Protein AF-A0A9E6DM47-F1 (afdb_monomer_lite)

Secondary structure (DSSP, 8-state):
-HHHHHHHS-TT--S-HHHHHHHHHHH-SS---SS-HHHHHHHHHHHHHHHHHHHT--GGGT--TTS-S--

Sequence (71 aa):
KGFALGLQFNPRSRLPRADFAQLHVHIGDAPVIEGSTVRALESLLEARSILMSAYDFDPANTGDNAGAGGW

Foldseek 3Di:
DVVLVCLQPDPPRLQDPVVSVLLDVLCDDDDDPDDPVVSNLVSVVVNLVSVCVSVVDDPQQSADSVRPRHD

Structure (mmCIF, N/CA/C/O backbone):
data_AF-A0A9E6DM47-F1
#
_entry.id   AF-A0A9E6DM47-F1
#
loop_
_atom_site.group_PDB
_atom_site.id
_atom_site.type_symbol
_atom_site.label_atom_id
_atom_site.label_alt_id
_atom_site.label_comp_id
_atom_site.label_asym_id
_atom_site.label_entity_id
_atom_site.label_seq_id
_atom_site.pdbx_PDB_ins_code
_atom_site.Cartn_x
_atom_site.Cartn_y
_atom_site.Cartn_z
_atom_site.occupancy
_atom_site.B_iso_or_equiv
_atom_site.auth_seq_id
_atom_site.auth_comp_id
_atom_site.auth_asym_id
_atom_site.auth_atom_id
_atom_site.pdbx_PDB_model_num
ATOM 1 N N . LYS A 1 1 ? -10.090 -4.119 1.259 1.00 72.75 1 LYS A N 1
ATOM 2 C CA . LYS A 1 1 ? -9.200 -4.807 0.270 1.00 72.75 1 LYS A CA 1
ATOM 3 C C . LYS A 1 1 ? -9.292 -4.360 -1.195 1.00 72.75 1 LYS A C 1
ATOM 5 O O . LYS A 1 1 ? -8.273 -4.470 -1.867 1.00 72.75 1 LYS A O 1
ATOM 10 N N . GLY A 1 2 ? -10.437 -3.889 -1.717 1.00 76.44 2 GLY A N 1
ATOM 11 C CA . GLY A 1 2 ? -10.610 -3.627 -3.163 1.00 76.44 2 GLY A CA 1
ATOM 12 C C . GLY A 1 2 ? -9.528 -2.755 -3.819 1.00 76.44 2 GLY A C 1
ATOM 13 O O . GLY A 1 2 ? -9.090 -3.059 -4.921 1.00 76.44 2 GLY A O 1
ATOM 14 N N . PHE A 1 3 ? -9.019 -1.753 -3.096 1.00 79.19 3 PHE A N 1
ATOM 15 C CA . PHE A 1 3 ? -7.908 -0.898 -3.532 1.00 79.19 3 PHE A CA 1
ATOM 16 C C . PHE A 1 3 ? -6.642 -1.678 -3.949 1.00 79.19 3 PHE A C 1
ATOM 18 O O . PHE A 1 3 ? -6.064 -1.401 -4.995 1.00 79.19 3 PHE A O 1
ATOM 25 N 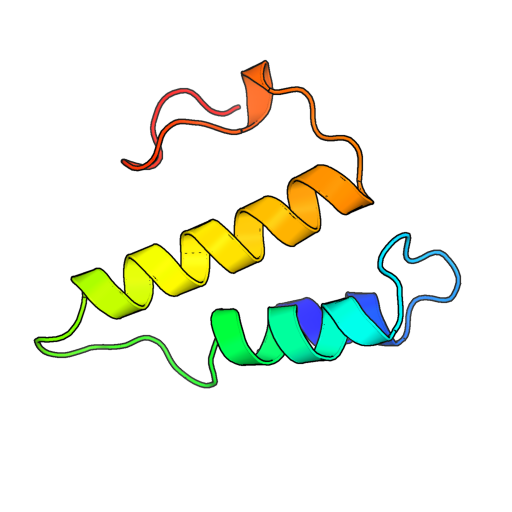N . ALA A 1 4 ? -6.231 -2.689 -3.177 1.00 85.00 4 ALA A N 1
ATOM 26 C CA . ALA A 1 4 ? -4.973 -3.405 -3.410 1.00 85.00 4 ALA A CA 1
ATOM 27 C C . ALA A 1 4 ? -5.051 -4.450 -4.541 1.00 85.00 4 ALA A C 1
ATOM 29 O O . ALA A 1 4 ? -4.018 -4.854 -5.071 1.00 85.00 4 ALA A O 1
ATOM 30 N N . LEU A 1 5 ? -6.257 -4.852 -4.967 1.00 85.25 5 LEU A N 1
ATOM 31 C CA . LEU A 1 5 ? -6.431 -5.830 -6.052 1.00 85.25 5 LEU A CA 1
ATOM 32 C C . LEU A 1 5 ? -5.875 -5.319 -7.386 1.00 85.25 5 LEU A C 1
ATOM 34 O O . LEU A 1 5 ? -5.292 -6.088 -8.148 1.00 85.25 5 LEU A O 1
ATOM 38 N N . GLY A 1 6 ? -5.996 -4.015 -7.653 1.00 84.38 6 GLY A N 1
ATOM 39 C CA . GLY A 1 6 ? -5.427 -3.406 -8.856 1.00 84.38 6 GLY A CA 1
ATOM 40 C C . GLY A 1 6 ? -3.904 -3.546 -8.929 1.00 84.38 6 GLY A C 1
ATOM 41 O O . GLY A 1 6 ? -3.355 -3.693 -10.017 1.00 84.38 6 GLY A O 1
ATOM 42 N N . LEU A 1 7 ? -3.218 -3.573 -7.781 1.00 87.75 7 LEU A N 1
ATOM 43 C CA . LEU A 1 7 ? -1.767 -3.754 -7.717 1.00 87.75 7 LEU A CA 1
ATOM 44 C C . LEU A 1 7 ? -1.359 -5.208 -7.993 1.00 87.75 7 LEU A C 1
ATOM 46 O O . LEU A 1 7 ? -0.333 -5.427 -8.630 1.00 87.75 7 LEU A O 1
ATOM 50 N N . GLN A 1 8 ? -2.159 -6.187 -7.557 1.00 87.88 8 GLN A N 1
ATOM 51 C CA . GLN A 1 8 ? -1.873 -7.619 -7.721 1.00 87.88 8 GLN A CA 1
ATOM 52 C C . GLN A 1 8 ? -1.896 -8.069 -9.189 1.00 87.88 8 GLN A C 1
ATOM 54 O O . GLN A 1 8 ? -1.114 -8.931 -9.589 1.00 87.88 8 GLN A O 1
ATOM 59 N N . PHE A 1 9 ? -2.798 -7.499 -9.988 1.00 89.00 9 PHE A N 1
ATOM 60 C CA . PHE A 1 9 ? -2.969 -7.864 -11.398 1.00 89.00 9 PHE A CA 1
ATOM 61 C C . PHE A 1 9 ? -2.279 -6.901 -12.366 1.00 89.00 9 PHE A C 1
ATOM 63 O O . PHE A 1 9 ? -2.343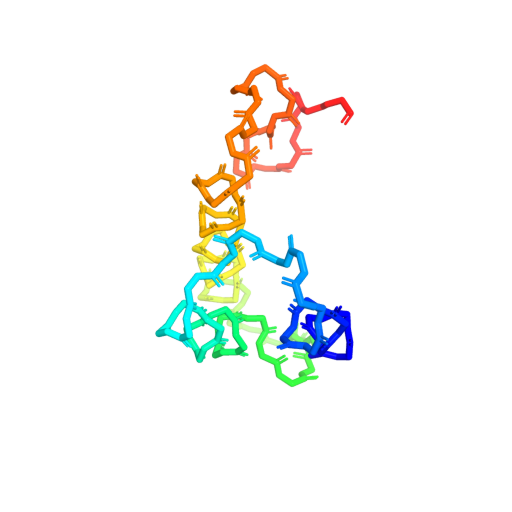 -7.099 -13.578 1.00 89.00 9 PHE A O 1
ATOM 70 N N . ASN A 1 10 ? -1.598 -5.873 -11.855 1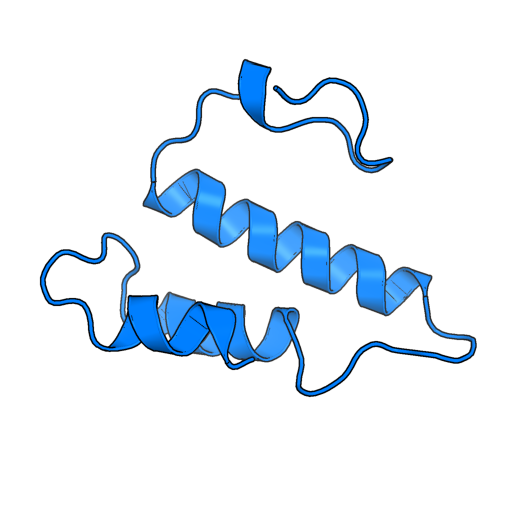.00 89.75 10 ASN A N 1
ATOM 71 C CA . ASN A 1 10 ? -0.821 -4.971 -12.686 1.00 89.75 10 ASN A CA 1
ATOM 72 C C . ASN A 1 10 ? 0.527 -5.626 -13.056 1.00 89.75 10 ASN A C 1
ATOM 74 O O . ASN A 1 10 ? 1.368 -5.812 -12.175 1.00 89.75 10 ASN A O 1
ATOM 78 N N . PRO A 1 11 ? 0.801 -5.906 -14.346 1.00 88.75 11 PRO A N 1
ATOM 79 C CA . PRO A 1 11 ? 2.069 -6.502 -14.777 1.00 88.75 11 PRO A CA 1
ATOM 80 C C . PRO A 1 11 ? 3.283 -5.582 -14.565 1.00 88.75 11 PRO A C 1
ATOM 82 O O . PRO A 1 11 ? 4.419 -6.032 -14.673 1.00 88.75 11 PRO A O 1
ATOM 85 N N . ARG A 1 12 ? 3.061 -4.293 -14.275 1.00 90.50 12 ARG A N 1
ATOM 86 C CA . ARG A 1 12 ? 4.099 -3.309 -13.934 1.00 90.50 12 ARG A CA 1
ATOM 87 C C . ARG A 1 12 ? 4.175 -3.022 -12.432 1.00 90.50 12 ARG A C 1
ATOM 89 O O . ARG A 1 12 ? 4.804 -2.040 -12.041 1.00 90.50 12 ARG A O 1
ATOM 96 N N . SER A 1 13 ? 3.497 -3.811 -11.599 1.00 90.81 13 SER A N 1
ATOM 97 C CA . SER A 1 13 ? 3.587 -3.648 -10.151 1.00 90.81 13 SER A CA 1
ATOM 98 C C . SER A 1 13 ? 5.011 -3.908 -9.669 1.00 90.81 13 SER A C 1
ATOM 100 O O . SER A 1 13 ? 5.655 -4.856 -10.114 1.00 90.81 13 SER A O 1
ATOM 102 N N . ARG A 1 14 ? 5.500 -3.054 -8.765 1.00 91.31 14 ARG A N 1
ATOM 103 C CA . ARG A 1 14 ? 6.815 -3.224 -8.131 1.00 91.31 14 ARG A CA 1
ATOM 104 C C . ARG A 1 14 ? 6.757 -4.135 -6.903 1.00 91.31 14 ARG A C 1
ATOM 106 O O . ARG A 1 14 ? 7.802 -4.552 -6.420 1.00 91.31 14 ARG A O 1
ATOM 113 N N . LEU A 1 15 ? 5.553 -4.465 -6.419 1.00 92.25 15 LEU A N 1
ATOM 114 C CA . LEU A 1 15 ? 5.389 -5.390 -5.301 1.00 92.25 15 LEU A CA 1
ATOM 115 C C . LEU A 1 15 ? 5.676 -6.836 -5.734 1.00 92.25 15 LEU A C 1
ATOM 117 O O . LEU A 1 15 ? 5.076 -7.317 -6.704 1.00 92.25 15 LEU A O 1
ATOM 121 N N . PRO A 1 16 ? 6.520 -7.574 -4.997 1.00 86.94 16 PRO A N 1
ATOM 122 C CA . PRO A 1 16 ? 6.684 -9.001 -5.206 1.00 86.94 16 PRO A CA 1
ATOM 123 C C . PRO A 1 16 ? 5.455 -9.774 -4.710 1.00 86.94 16 PRO A C 1
ATOM 125 O O . PRO A 1 16 ? 4.681 -9.328 -3.863 1.00 86.94 16 PRO A O 1
ATOM 128 N N . ARG A 1 17 ? 5.283 -11.000 -5.222 1.00 85.62 17 ARG A N 1
ATOM 129 C CA . ARG A 1 17 ? 4.106 -11.836 -4.928 1.00 85.62 17 ARG A CA 1
ATOM 130 C C . ARG A 1 17 ? 3.878 -12.077 -3.430 1.00 85.62 17 ARG A C 1
ATOM 132 O O . ARG A 1 17 ? 2.726 -12.116 -3.004 1.00 85.62 17 ARG A O 1
ATOM 139 N N . ALA A 1 18 ? 4.952 -12.266 -2.664 1.00 85.56 18 ALA A N 1
ATOM 140 C CA . ALA A 1 18 ? 4.882 -12.515 -1.225 1.00 85.56 18 ALA A CA 1
ATOM 141 C C . ALA A 1 18 ? 4.300 -11.316 -0.454 1.00 85.56 18 ALA A C 1
ATOM 143 O O . ALA A 1 18 ? 3.537 -11.507 0.494 1.00 85.56 18 ALA A O 1
ATOM 144 N N . ASP A 1 19 ? 4.573 -10.099 -0.925 1.00 92.19 19 ASP A N 1
ATOM 145 C CA . ASP A 1 19 ? 4.169 -8.867 -0.251 1.00 92.19 19 ASP A CA 1
ATOM 146 C C . ASP A 1 19 ? 2.696 -8.544 -0.495 1.00 92.19 19 ASP A C 1
ATOM 148 O O . ASP A 1 19 ? 2.061 -7.943 0.363 1.00 92.19 19 ASP A O 1
ATOM 152 N N . PHE A 1 20 ? 2.090 -9.009 -1.597 1.00 91.50 20 PHE A N 1
ATOM 153 C CA . PHE A 1 20 ? 0.640 -8.860 -1.788 1.00 91.50 20 PHE A CA 1
ATOM 154 C C . PHE A 1 20 ? -0.164 -9.592 -0.719 1.00 91.50 20 PHE A C 1
ATOM 156 O O . PHE A 1 20 ? -1.158 -9.059 -0.229 1.00 91.50 20 PHE A O 1
ATOM 163 N N . ALA A 1 21 ? 0.249 -10.808 -0.349 1.00 90.81 21 ALA A N 1
ATOM 164 C CA . ALA A 1 21 ? -0.446 -11.567 0.685 1.00 90.81 21 ALA A CA 1
ATOM 165 C C . ALA A 1 21 ? -0.405 -10.816 2.024 1.00 90.81 21 ALA A C 1
ATOM 167 O O . ALA A 1 21 ? -1.443 -10.656 2.667 1.00 90.81 21 ALA A O 1
ATOM 168 N N . GLN A 1 22 ? 0.766 -10.289 2.394 1.00 92.69 22 GLN A N 1
ATOM 169 C CA . GLN A 1 22 ? 0.945 -9.498 3.614 1.00 92.69 22 GLN A CA 1
ATOM 170 C C . GLN A 1 22 ? 0.164 -8.182 3.551 1.00 92.69 22 GLN A C 1
ATOM 172 O O . GLN A 1 22 ? -0.606 -7.884 4.460 1.00 92.69 22 GLN A O 1
ATOM 177 N N . LEU A 1 23 ? 0.255 -7.449 2.438 1.00 93.56 23 LEU A N 1
ATOM 178 C CA . LEU A 1 23 ? -0.490 -6.212 2.204 1.00 93.56 23 LEU A CA 1
ATOM 179 C C . LEU A 1 23 ? -2.001 -6.423 2.383 1.00 93.56 23 LEU A C 1
ATOM 181 O O . LEU A 1 23 ? -2.671 -5.634 3.047 1.00 93.56 23 LEU A O 1
ATOM 185 N N . HIS A 1 24 ? -2.553 -7.507 1.831 1.00 92.06 24 HIS A N 1
ATOM 186 C CA . HIS A 1 24 ? -3.971 -7.825 1.987 1.00 92.06 24 HIS A CA 1
ATOM 187 C C . HIS A 1 24 ? -4.348 -8.190 3.425 1.00 92.06 24 HIS A C 1
ATOM 189 O O . HIS A 1 24 ? -5.432 -7.802 3.865 1.00 92.06 24 HIS A O 1
ATOM 195 N N . VAL A 1 25 ? -3.492 -8.913 4.152 1.00 91.56 25 VAL A N 1
ATOM 196 C CA . VAL A 1 25 ? -3.709 -9.220 5.575 1.00 91.56 25 VAL A CA 1
ATOM 197 C C . VAL A 1 25 ? -3.738 -7.935 6.400 1.00 91.56 25 VAL A C 1
ATOM 199 O O . VAL A 1 25 ? -4.673 -7.735 7.170 1.00 91.56 25 VAL A O 1
ATOM 202 N N . HIS A 1 26 ? -2.776 -7.042 6.180 1.00 91.56 26 HIS A N 1
ATOM 203 C CA . HIS A 1 26 ? -2.630 -5.795 6.924 1.00 91.56 26 HIS A CA 1
ATOM 204 C C . HIS A 1 26 ? -3.743 -4.772 6.651 1.00 91.56 26 HIS A C 1
ATOM 206 O O . HIS A 1 26 ? -4.214 -4.123 7.581 1.00 91.56 26 HIS A O 1
ATOM 212 N N . ILE A 1 27 ? -4.216 -4.654 5.403 1.00 89.25 27 ILE A N 1
ATOM 213 C CA . ILE A 1 27 ? -5.354 -3.777 5.063 1.00 89.25 27 ILE A CA 1
ATOM 214 C C . ILE A 1 27 ? -6.665 -4.302 5.665 1.00 89.25 27 ILE A C 1
ATOM 216 O O . ILE A 1 27 ? -7.550 -3.515 6.000 1.00 89.25 27 ILE A O 1
ATOM 220 N N . GLY A 1 28 ? -6.817 -5.625 5.772 1.00 88.00 28 GLY A N 1
ATOM 221 C CA . GLY A 1 28 ? -8.045 -6.240 6.267 1.00 88.00 28 GLY A CA 1
ATOM 222 C C . GLY A 1 28 ? -9.252 -6.060 5.335 1.00 88.00 28 GLY A C 1
ATOM 223 O O . GLY A 1 28 ? -9.199 -5.399 4.290 1.00 88.00 28 GLY A O 1
ATOM 224 N N . ASP A 1 29 ? -10.350 -6.742 5.664 1.00 82.12 29 ASP A N 1
ATOM 225 C CA . ASP A 1 29 ? -11.562 -6.782 4.830 1.00 82.12 29 ASP A CA 1
ATOM 226 C C . ASP A 1 29 ? -12.456 -5.557 5.010 1.00 82.12 29 ASP A C 1
ATOM 228 O O . ASP A 1 29 ? -12.937 -5.004 4.018 1.00 82.12 29 ASP A O 1
ATOM 232 N N . ALA A 1 30 ? -12.621 -5.107 6.252 1.00 76.75 30 ALA A N 1
ATOM 233 C CA . ALA A 1 30 ? -13.489 -4.004 6.631 1.00 76.75 30 ALA A CA 1
ATOM 234 C C . ALA A 1 30 ? -12.782 -3.069 7.629 1.00 76.75 30 ALA A C 1
ATOM 236 O O . ALA A 1 30 ? -11.882 -3.517 8.345 1.00 76.75 30 ALA A O 1
ATOM 237 N N . PRO A 1 31 ? -13.189 -1.790 7.706 1.00 73.12 31 PRO A N 1
ATOM 238 C CA . PRO A 1 31 ? -12.721 -0.886 8.750 1.00 73.12 31 PRO A CA 1
ATOM 239 C C . PRO A 1 31 ? -13.093 -1.439 10.130 1.00 73.12 31 PRO A C 1
ATOM 241 O O . PRO A 1 31 ? -14.210 -1.917 10.327 1.00 73.12 31 PRO A O 1
ATOM 244 N N . VAL A 1 32 ? -12.178 -1.357 11.094 1.00 76.94 32 VAL A N 1
ATOM 245 C CA . VAL A 1 32 ? -12.468 -1.734 12.483 1.00 76.94 32 VAL A CA 1
ATOM 246 C C . VAL A 1 32 ? -13.250 -0.597 13.143 1.00 76.94 32 VAL A C 1
ATOM 248 O O . VAL A 1 32 ? -12.728 0.507 13.275 1.00 76.94 32 VAL A O 1
ATOM 251 N N . ILE A 1 33 ? -14.499 -0.863 13.539 1.00 68.38 33 ILE A N 1
ATOM 252 C CA . ILE A 1 33 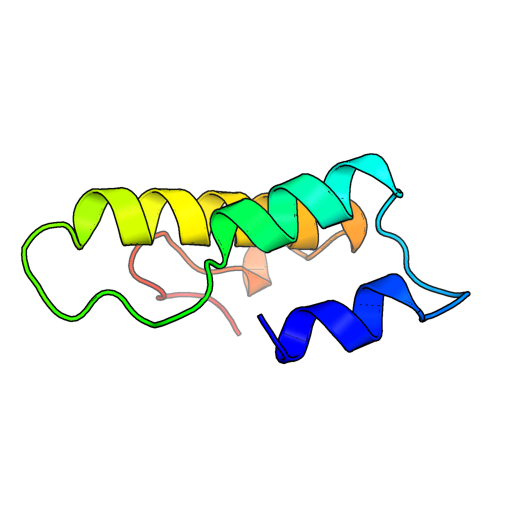? -15.416 0.147 14.106 1.00 68.38 33 ILE A CA 1
ATOM 253 C C . ILE A 1 33 ? -15.367 0.173 15.651 1.00 68.38 33 ILE A C 1
ATOM 255 O O . ILE A 1 33 ? -15.724 1.181 16.251 1.00 68.38 33 ILE A O 1
ATOM 259 N N . GLU A 1 34 ? -14.846 -0.870 16.317 1.00 66.00 34 GLU A N 1
ATOM 260 C CA . GLU A 1 34 ? -14.856 -0.974 17.789 1.00 66.00 34 GLU A CA 1
ATOM 261 C C . GLU A 1 34 ? -13.511 -1.407 18.408 1.00 66.00 34 GLU A C 1
ATOM 263 O O . GLU A 1 34 ? -12.886 -2.374 17.964 1.00 66.00 34 GLU A O 1
ATOM 268 N N . GLY A 1 35 ? -13.103 -0.699 19.476 1.00 58.91 35 GLY A N 1
ATOM 269 C CA . GLY A 1 35 ? -12.254 -1.137 20.605 1.00 58.91 35 GLY A CA 1
ATOM 270 C C . GLY A 1 35 ? -10.806 -1.591 20.361 1.00 58.91 35 GLY A C 1
ATOM 271 O O . GLY A 1 35 ? -9.999 -1.547 21.283 1.00 58.91 35 GLY A O 1
ATOM 272 N N . SER A 1 36 ? -10.444 -2.006 19.148 1.00 59.41 36 SER A N 1
ATOM 273 C CA . SER A 1 36 ? -9.117 -2.539 18.790 1.00 59.41 36 SER A CA 1
ATOM 274 C C . SER A 1 36 ? -8.361 -1.653 17.791 1.00 59.41 36 SER A C 1
ATOM 276 O O . SER A 1 36 ? -7.513 -2.117 17.028 1.00 59.41 36 SER A O 1
ATOM 278 N N . THR A 1 37 ? -8.646 -0.348 17.821 1.00 63.56 37 THR A N 1
ATOM 279 C CA . THR A 1 37 ? -8.075 0.676 16.931 1.00 63.56 37 THR A CA 1
ATOM 280 C C . THR A 1 37 ? -6.547 0.707 16.920 1.00 63.56 37 THR A C 1
ATOM 282 O O . THR A 1 37 ? -5.973 0.976 15.871 1.00 63.56 37 THR A O 1
ATOM 285 N N . VAL A 1 38 ? -5.875 0.367 18.028 1.00 64.94 38 VAL A N 1
ATOM 286 C CA . VAL A 1 38 ? -4.399 0.332 18.096 1.00 64.94 38 VAL A CA 1
ATOM 287 C C . VAL A 1 38 ? -3.816 -0.739 17.170 1.00 64.94 38 VAL A C 1
ATOM 289 O O . VAL A 1 38 ? -2.965 -0.438 16.339 1.00 64.94 38 VAL A O 1
ATOM 292 N N . ARG A 1 39 ? -4.331 -1.973 17.228 1.00 69.81 39 ARG A N 1
ATOM 293 C CA . ARG A 1 39 ? -3.846 -3.078 16.383 1.00 69.81 39 ARG A CA 1
ATOM 294 C C . ARG A 1 39 ? -4.207 -2.874 14.908 1.00 69.81 39 ARG A C 1
ATOM 296 O O . ARG A 1 39 ? -3.471 -3.297 14.014 1.00 69.81 39 ARG A O 1
ATOM 303 N N . ALA A 1 40 ? -5.341 -2.219 14.657 1.00 81.69 40 ALA A N 1
ATOM 304 C CA . ALA A 1 40 ? -5.734 -1.807 13.316 1.00 81.69 40 ALA A CA 1
ATOM 305 C C . ALA A 1 40 ? -4.765 -0.754 12.753 1.00 81.69 40 ALA A C 1
ATOM 307 O O . ALA A 1 40 ? -4.333 -0.883 11.612 1.00 81.69 40 ALA A O 1
ATOM 308 N N . LEU A 1 41 ? -4.367 0.236 13.559 1.00 85.12 41 LEU A N 1
ATOM 309 C CA . LEU A 1 41 ? -3.397 1.253 13.156 1.00 85.12 41 LEU A CA 1
ATOM 310 C C . LEU A 1 41 ? -2.024 0.645 12.856 1.00 85.12 41 LEU A C 1
ATOM 312 O O . LEU A 1 41 ? -1.475 0.910 11.793 1.00 85.12 41 LEU A O 1
ATOM 316 N N . GLU A 1 42 ? -1.499 -0.204 13.742 1.00 87.94 42 GLU A N 1
ATOM 317 C CA . GLU A 1 42 ? -0.225 -0.907 13.524 1.00 87.94 42 GLU A CA 1
ATOM 318 C C . GLU A 1 42 ? -0.237 -1.684 12.203 1.00 87.94 42 GLU A C 1
ATOM 320 O O . GLU A 1 42 ? 0.676 -1.557 11.393 1.00 87.94 42 GLU A O 1
ATOM 325 N N . SER A 1 43 ? -1.322 -2.414 11.927 1.00 89.88 43 SER A N 1
ATOM 326 C CA . SER A 1 43 ? -1.467 -3.156 10.670 1.00 89.88 43 SER A CA 1
ATOM 327 C C . SER A 1 43 ? -1.453 -2.226 9.453 1.00 89.88 43 SER A C 1
ATOM 329 O O . SER A 1 43 ? -0.797 -2.521 8.459 1.00 89.88 43 SER A O 1
ATOM 331 N N . LEU A 1 44 ? -2.125 -1.076 9.520 1.00 90.00 44 LEU A N 1
ATOM 332 C CA . LEU A 1 44 ? -2.130 -0.107 8.421 1.00 90.00 44 LEU A CA 1
ATOM 333 C C . LEU A 1 44 ? -0.764 0.571 8.221 1.00 90.00 44 LEU A C 1
ATOM 335 O O . LEU A 1 44 ? -0.393 0.846 7.079 1.00 90.00 44 LEU A O 1
ATOM 339 N N . LEU A 1 45 ? 0.001 0.800 9.292 1.00 92.19 45 LEU A N 1
ATOM 340 C CA . LEU A 1 45 ? 1.375 1.307 9.203 1.00 92.19 45 LEU A CA 1
ATOM 341 C C . LEU A 1 45 ? 2.309 0.285 8.533 1.00 92.19 45 LEU A C 1
ATOM 343 O O . LEU A 1 45 ? 3.107 0.670 7.680 1.00 92.19 45 LEU A O 1
ATOM 347 N N . GLU A 1 46 ? 2.151 -1.010 8.818 1.00 93.69 46 GLU A N 1
ATOM 348 C CA . GLU A 1 46 ? 2.893 -2.074 8.122 1.00 93.69 46 GLU A CA 1
ATOM 349 C C . GLU A 1 46 ? 2.519 -2.157 6.634 1.00 93.69 46 GLU A C 1
ATOM 351 O O . GLU A 1 46 ? 3.393 -2.191 5.764 1.00 93.69 46 GLU A O 1
ATOM 356 N N . ALA A 1 47 ? 1.223 -2.086 6.303 1.00 93.06 47 ALA A N 1
ATOM 357 C CA . ALA A 1 47 ? 0.776 -1.998 4.909 1.00 93.06 47 ALA A CA 1
ATOM 358 C C . ALA A 1 47 ? 1.400 -0.796 4.180 1.00 93.06 47 ALA A C 1
ATOM 360 O O . ALA A 1 47 ? 1.837 -0.921 3.033 1.00 93.06 47 ALA A O 1
ATOM 361 N N . ARG A 1 48 ? 1.462 0.366 4.842 1.00 92.69 48 ARG A N 1
ATOM 362 C CA . ARG A 1 48 ? 2.111 1.566 4.306 1.00 92.69 48 ARG A CA 1
ATOM 363 C C . ARG A 1 48 ? 3.608 1.337 4.081 1.00 92.69 48 ARG A C 1
ATOM 365 O O . ARG A 1 48 ? 4.100 1.699 3.017 1.00 92.69 48 ARG A O 1
ATOM 372 N N . SER A 1 49 ? 4.311 0.724 5.032 1.00 93.69 49 SER A N 1
ATOM 373 C CA . SER A 1 49 ? 5.747 0.422 4.930 1.00 93.69 49 SER A CA 1
ATOM 374 C C . SER A 1 49 ? 6.070 -0.448 3.707 1.00 93.69 49 SER A C 1
ATOM 376 O O . SER A 1 49 ? 6.963 -0.113 2.925 1.00 93.69 49 SER A O 1
ATOM 378 N N . ILE A 1 50 ? 5.271 -1.494 3.463 1.00 94.62 50 ILE A N 1
ATOM 379 C C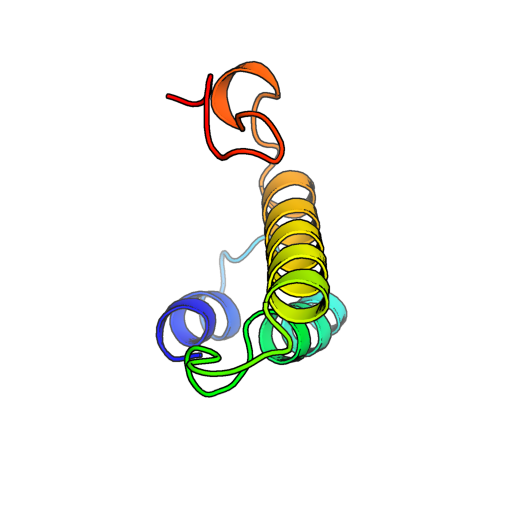A . ILE A 1 50 ? 5.396 -2.355 2.273 1.00 94.62 50 ILE A CA 1
ATOM 380 C C . ILE A 1 50 ? 5.293 -1.528 0.984 1.00 94.62 50 ILE A C 1
ATOM 382 O O . ILE A 1 50 ? 6.115 -1.668 0.076 1.00 94.62 50 ILE A O 1
ATOM 386 N N . LEU A 1 51 ? 4.293 -0.645 0.895 1.00 92.88 51 LEU A N 1
ATOM 387 C CA . LEU A 1 51 ? 4.093 0.198 -0.286 1.00 92.88 51 LEU A CA 1
ATOM 388 C C . LEU A 1 51 ? 5.238 1.200 -0.470 1.00 92.88 51 LEU A C 1
ATOM 390 O O . LEU A 1 51 ? 5.733 1.356 -1.585 1.00 92.88 51 LEU A O 1
ATOM 394 N N . MET A 1 52 ? 5.687 1.841 0.611 1.00 92.81 52 MET A N 1
ATOM 395 C CA . MET A 1 52 ? 6.808 2.781 0.573 1.00 92.81 52 MET A CA 1
ATOM 396 C C . MET A 1 52 ? 8.086 2.114 0.073 1.00 92.81 52 MET A C 1
ATOM 398 O O . MET A 1 52 ? 8.753 2.660 -0.802 1.00 92.81 52 MET A O 1
ATOM 402 N N . SER A 1 53 ? 8.400 0.924 0.592 1.00 92.44 53 SER A N 1
ATOM 403 C CA . SER A 1 53 ? 9.589 0.173 0.196 1.00 92.44 53 SER A CA 1
ATOM 404 C C . SER A 1 53 ? 9.518 -0.281 -1.264 1.00 92.44 53 SER A C 1
ATOM 406 O O . SER A 1 53 ? 10.474 -0.090 -2.011 1.00 92.44 53 SER A O 1
ATOM 408 N N . ALA A 1 54 ? 8.378 -0.817 -1.710 1.00 93.56 54 ALA A N 1
ATOM 409 C CA . ALA A 1 54 ? 8.233 -1.312 -3.079 1.00 93.56 54 ALA A CA 1
ATOM 410 C C . ALA A 1 54 ? 8.274 -0.197 -4.140 1.00 93.56 54 ALA A C 1
ATOM 412 O O . ALA A 1 54 ? 8.707 -0.422 -5.274 1.00 93.56 54 ALA A O 1
ATOM 413 N N . TYR A 1 55 ? 7.801 1.003 -3.800 1.00 91.88 55 TYR A N 1
ATOM 414 C CA . TYR A 1 55 ? 7.716 2.122 -4.737 1.00 91.88 55 TYR A CA 1
ATOM 415 C C . TYR A 1 55 ? 8.766 3.211 -4.527 1.00 91.88 55 TYR A C 1
ATOM 417 O O . TYR A 1 55 ? 8.780 4.153 -5.318 1.00 91.88 55 TYR A O 1
ATOM 425 N N . ASP A 1 56 ? 9.660 3.041 -3.553 1.00 92.88 56 ASP A N 1
ATOM 426 C CA . ASP A 1 56 ? 10.744 3.976 -3.238 1.00 92.88 56 ASP A CA 1
ATOM 427 C C . ASP A 1 56 ? 10.214 5.389 -2.954 1.00 92.88 56 ASP A C 1
ATOM 429 O O . ASP A 1 56 ? 10.572 6.376 -3.597 1.00 92.88 56 ASP A O 1
ATOM 433 N N . PHE A 1 57 ? 9.242 5.467 -2.042 1.00 91.75 57 PHE A N 1
ATOM 434 C CA . PHE A 1 57 ? 8.633 6.742 -1.672 1.00 91.75 57 PHE A CA 1
ATOM 435 C C . PHE A 1 57 ? 9.657 7.636 -0.972 1.00 91.75 57 PHE A C 1
ATOM 437 O O . PHE A 1 57 ? 10.340 7.198 -0.047 1.00 91.75 57 PHE A O 1
ATOM 444 N N . ASP A 1 58 ? 9.688 8.914 -1.356 1.00 91.31 58 ASP A N 1
ATOM 445 C CA . ASP A 1 58 ? 10.485 9.913 -0.649 1.00 91.31 58 ASP A CA 1
ATOM 446 C C . ASP A 1 58 ? 9.992 10.025 0.807 1.00 91.31 58 ASP A C 1
ATOM 448 O O . ASP A 1 58 ? 8.797 10.276 1.021 1.00 91.31 58 ASP A O 1
ATOM 452 N N . PRO A 1 59 ? 10.872 9.865 1.815 1.00 87.50 59 PRO A N 1
ATOM 453 C CA . PRO A 1 59 ? 10.504 10.001 3.220 1.00 87.50 59 PRO A CA 1
ATOM 454 C C . PRO A 1 59 ? 9.764 11.306 3.535 1.00 87.50 59 PRO A C 1
ATOM 456 O O . PRO A 1 59 ? 8.843 11.287 4.355 1.00 87.50 59 PRO A O 1
ATOM 459 N N . ALA A 1 60 ? 10.094 12.406 2.845 1.00 88.06 60 ALA A N 1
ATOM 460 C CA . ALA A 1 60 ? 9.448 13.707 3.013 1.00 88.06 60 ALA A CA 1
ATOM 461 C C . ALA A 1 60 ? 7.950 13.701 2.656 1.00 88.06 60 ALA A C 1
ATOM 463 O O . ALA A 1 60 ? 7.210 14.563 3.123 1.00 88.06 60 ALA A O 1
ATOM 464 N N . ASN A 1 61 ? 7.487 12.723 1.872 1.00 87.00 61 ASN A N 1
ATOM 465 C CA . ASN A 1 61 ? 6.093 12.616 1.435 1.00 87.00 61 ASN A CA 1
ATOM 466 C C . ASN A 1 61 ? 5.271 11.628 2.263 1.00 87.00 61 ASN A C 1
ATOM 468 O O . ASN A 1 61 ? 4.096 11.412 1.983 1.00 87.00 61 ASN A O 1
ATOM 472 N N . THR A 1 62 ? 5.871 10.972 3.253 1.00 83.00 62 THR A N 1
ATOM 473 C CA . THR A 1 62 ? 5.243 9.786 3.844 1.00 83.00 62 THR A CA 1
ATOM 474 C C . THR A 1 62 ? 4.438 10.096 5.106 1.00 83.00 62 THR A C 1
ATOM 476 O O . THR A 1 62 ? 3.516 9.352 5.429 1.00 83.00 62 THR A O 1
ATOM 479 N N . GLY A 1 63 ? 4.688 11.228 5.762 1.00 86.56 63 GLY A N 1
ATOM 480 C CA . GLY A 1 63 ? 3.992 11.633 6.983 1.00 86.56 63 GLY A CA 1
ATOM 481 C C . GLY A 1 63 ? 4.326 10.771 8.206 1.00 86.56 63 GLY A C 1
ATOM 482 O O . GLY A 1 63 ? 4.894 9.682 8.110 1.00 86.56 63 GLY A O 1
ATOM 483 N N . ASP A 1 64 ? 3.998 11.259 9.391 1.00 87.88 64 ASP A N 1
ATOM 484 C CA . ASP A 1 64 ? 4.220 10.575 10.659 1.00 87.88 64 ASP A CA 1
ATOM 485 C C . ASP A 1 64 ? 3.129 9.524 10.957 1.00 87.88 64 ASP A C 1
ATOM 487 O O . ASP A 1 64 ? 2.211 9.284 10.166 1.00 87.88 64 ASP A O 1
ATOM 491 N N . ASN A 1 65 ? 3.230 8.863 12.113 1.00 86.19 65 ASN A N 1
ATOM 492 C CA . ASN A 1 65 ? 2.267 7.839 12.534 1.00 86.19 65 ASN A CA 1
ATOM 493 C C . ASN A 1 65 ? 0.902 8.420 12.950 1.00 86.19 65 ASN A C 1
ATOM 495 O O . ASN A 1 65 ? -0.051 7.661 13.116 1.00 86.19 65 ASN A O 1
ATOM 499 N N . ALA A 1 66 ? 0.802 9.742 13.122 1.00 85.19 66 ALA A N 1
ATOM 500 C CA . ALA A 1 66 ? -0.454 10.452 13.345 1.00 85.19 66 ALA A CA 1
ATOM 501 C C . ALA A 1 66 ? -1.106 10.906 12.023 1.00 85.19 66 ALA A C 1
ATOM 503 O O . ALA A 1 66 ? -2.198 11.474 12.045 1.00 85.19 66 ALA A O 1
ATOM 504 N N . GLY A 1 67 ? -0.465 10.635 10.880 1.00 80.69 67 GLY A N 1
ATOM 505 C CA . GLY A 1 67 ? -0.938 11.029 9.556 1.00 80.69 67 GLY A CA 1
ATOM 506 C C . GLY A 1 67 ? -0.644 12.489 9.202 1.00 80.69 67 GLY A C 1
ATOM 507 O O . GLY A 1 67 ? -1.270 13.020 8.287 1.00 80.69 67 GLY A O 1
ATOM 508 N N . ALA A 1 68 ? 0.275 13.151 9.909 1.00 86.38 68 ALA A N 1
ATOM 509 C CA . ALA A 1 68 ? 0.675 14.533 9.658 1.00 86.38 68 ALA A CA 1
ATOM 510 C C . ALA A 1 68 ? 2.019 14.617 8.913 1.00 86.38 68 ALA A C 1
ATOM 512 O O . ALA A 1 68 ? 2.833 13.704 8.969 1.00 86.38 68 ALA A O 1
ATOM 513 N N . GLY A 1 69 ? 2.283 15.725 8.21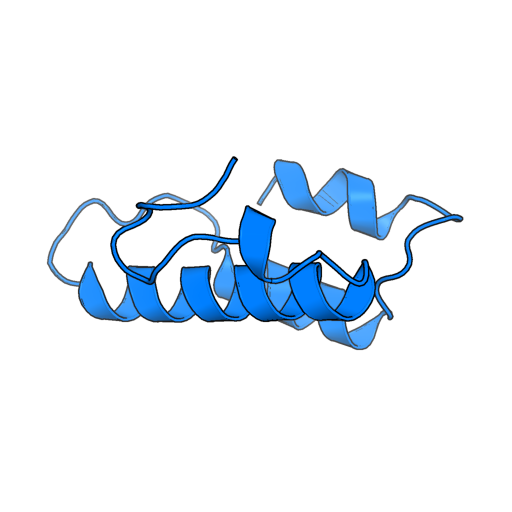2 1.00 81.62 69 GLY A N 1
ATOM 514 C CA . GLY A 1 69 ? 3.598 15.991 7.606 1.00 81.62 69 GLY A CA 1
ATOM 515 C C . GLY A 1 69 ? 3.938 15.184 6.344 1.00 81.62 69 GLY A C 1
ATOM 516 O O . GLY A 1 69 ? 5.101 15.152 5.957 1.00 81.62 69 GLY A O 1
ATOM 517 N N . GLY A 1 70 ? 2.954 14.528 5.720 1.00 78.38 70 GLY A N 1
ATOM 518 C CA . GLY A 1 70 ? 3.038 14.042 4.336 1.00 78.38 70 GLY A CA 1
ATOM 519 C C . GLY A 1 70 ? 2.460 15.071 3.357 1.00 78.38 70 GLY A C 1
ATOM 520 O O . GLY A 1 70 ? 1.746 15.982 3.786 1.00 78.38 70 GLY A O 1
ATOM 521 N N . TRP A 1 71 ? 2.776 14.928 2.068 1.00 63.94 71 TRP A N 1
ATOM 522 C CA . TRP A 1 71 ? 2.260 15.762 0.970 1.00 63.94 71 TRP A CA 1
ATOM 523 C C . TRP A 1 71 ? 1.154 15.056 0.187 1.00 63.94 71 TRP A C 1
ATOM 525 O O . TRP A 1 71 ? 1.252 13.820 0.011 1.00 63.94 71 TRP A O 1
#

Radius of gyration: 12.88 Å; chains: 1; bounding box: 26×28×35 Å

pLDDT: mean 85.05, std 9.0, range [58.91, 94.62]